Protein AF-A0A820NC25-F1 (afdb_monomer_lite)

Foldseek 3Di:
DDLAQDPQLVVVVVVLLVVLLCQQPPPVNPDDGQDLVNSQVVSACSRVHHGGPSVVSSVSNVVSND

InterPro domains:
  IPR000904 Sec7 domain [PF01369] (3-66)
  IPR000904 Sec7 domain [PS50190] (2-66)
  IPR023394 Sec7, C-terminal domain superfamily [G3DSA:1.10.1000.11] (1-66)
  IPR035999 Sec7 domain superfamily [SSF48425] (3-66)

Structure (mmCIF, N/CA/C/O backbone):
data_AF-A0A820NC25-F1
#
_entry.id   AF-A0A820NC25-F1
#
loop_
_atom_site.group_PDB
_atom_site.id
_atom_site.type_symbol
_atom_site.label_atom_id
_atom_site.label_alt_id
_atom_site.label_comp_id
_atom_site.label_asym_id
_atom_site.label_entity_id
_atom_site.label_seq_id
_atom_site.pdbx_PDB_ins_code
_atom_site.Cartn_x
_atom_site.Cartn_y
_atom_site.Cartn_z
_atom_site.occupancy
_atom_site.B_iso_or_equiv
_atom_site.auth_seq_id
_atom_site.auth_comp_id
_atom_site.auth_asym_id
_atom_site.auth_atom_id
_atom_site.pdbx_PDB_model_num
ATOM 1 N N . LEU A 1 1 ? 2.431 -8.948 -17.522 1.00 49.59 1 LEU A N 1
ATOM 2 C CA . LEU A 1 1 ? 2.592 -7.525 -17.157 1.00 49.59 1 LEU A CA 1
ATOM 3 C C . LEU A 1 1 ? 3.232 -7.496 -15.783 1.00 49.59 1 LEU A C 1
ATOM 5 O O . LEU A 1 1 ? 2.614 -7.980 -14.844 1.00 49.59 1 LEU A O 1
ATOM 9 N N . GLU A 1 2 ? 4.478 -7.040 -15.694 1.00 80.19 2 GLU A N 1
ATOM 10 C CA . GLU A 1 2 ? 5.136 -6.783 -14.409 1.00 80.19 2 GLU A CA 1
ATOM 11 C C . GLU A 1 2 ? 4.521 -5.524 -13.792 1.00 80.19 2 GLU A C 1
ATOM 13 O O . GLU A 1 2 ? 4.493 -4.469 -14.422 1.00 80.19 2 GLU A O 1
ATOM 18 N N . ILE A 1 3 ? 3.957 -5.660 -12.591 1.00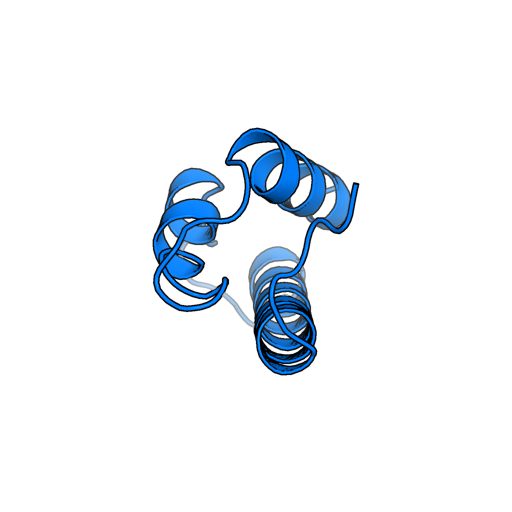 86.19 3 ILE A N 1
ATOM 19 C CA . ILE A 1 3 ? 3.341 -4.550 -11.846 1.00 86.19 3 ILE A CA 1
ATOM 20 C C . ILE A 1 3 ? 4.426 -3.664 -11.212 1.00 86.19 3 ILE A C 1
ATOM 22 O O . ILE A 1 3 ? 4.271 -2.444 -11.131 1.00 86.19 3 ILE A O 1
ATOM 26 N N . PHE A 1 4 ? 5.537 -4.278 -10.802 1.00 94.06 4 PHE A N 1
ATOM 27 C CA . PHE A 1 4 ? 6.674 -3.617 -10.172 1.00 94.06 4 PHE A CA 1
ATOM 28 C C . PHE A 1 4 ? 7.781 -3.371 -11.191 1.00 94.06 4 PHE A C 1
ATOM 30 O O . PHE A 1 4 ? 8.126 -4.258 -11.963 1.00 94.06 4 PHE A O 1
ATOM 37 N N . ALA A 1 5 ? 8.338 -2.166 -11.171 1.00 93.44 5 ALA A N 1
ATOM 38 C CA . ALA A 1 5 ? 9.481 -1.776 -11.984 1.00 93.44 5 ALA A CA 1
ATOM 39 C C . ALA A 1 5 ? 10.802 -2.343 -11.434 1.00 93.44 5 ALA A C 1
ATOM 41 O O . ALA A 1 5 ? 11.743 -2.566 -12.191 1.00 93.44 5 ALA A O 1
ATOM 42 N N . SER A 1 6 ? 10.849 -2.613 -10.126 1.00 94.69 6 SER A N 1
ATOM 43 C CA . SER A 1 6 ? 12.027 -3.101 -9.417 1.00 94.69 6 SER A CA 1
ATOM 44 C C . SER A 1 6 ? 11.640 -3.934 -8.188 1.00 94.69 6 SER A C 1
ATOM 46 O O . SER A 1 6 ? 10.520 -3.847 -7.673 1.00 94.69 6 SER A O 1
ATOM 48 N N . ALA A 1 7 ? 12.580 -4.741 -7.688 1.00 95.44 7 ALA A N 1
ATOM 49 C CA . ALA A 1 7 ? 12.411 -5.456 -6.420 1.00 95.44 7 ALA A CA 1
ATOM 50 C C . ALA A 1 7 ? 12.273 -4.487 -5.230 1.00 95.44 7 ALA A C 1
ATOM 52 O O . ALA A 1 7 ? 11.532 -4.770 -4.287 1.00 95.44 7 ALA A O 1
ATOM 53 N N . ASP A 1 8 ? 12.921 -3.323 -5.308 1.00 95.19 8 ASP A N 1
ATOM 54 C CA . ASP A 1 8 ? 12.831 -2.271 -4.295 1.00 95.19 8 ASP A CA 1
ATOM 55 C C . ASP A 1 8 ? 11.401 -1.727 -4.177 1.00 95.19 8 ASP A C 1
ATOM 57 O O . ASP A 1 8 ? 10.901 -1.557 -3.065 1.00 95.19 8 ASP A O 1
ATOM 61 N N . ALA A 1 9 ? 10.692 -1.548 -5.299 1.00 96.06 9 ALA A N 1
ATOM 62 C CA . ALA A 1 9 ? 9.289 -1.131 -5.292 1.00 96.06 9 ALA A CA 1
ATOM 63 C C . ALA A 1 9 ? 8.388 -2.129 -4.540 1.00 96.06 9 ALA A C 1
ATOM 65 O O . ALA A 1 9 ? 7.536 -1.733 -3.738 1.00 96.06 9 ALA A O 1
ATOM 66 N N . ALA A 1 10 ? 8.600 -3.432 -4.754 1.00 96.12 10 ALA A N 1
ATOM 67 C CA . ALA A 1 10 ? 7.874 -4.482 -4.039 1.00 96.12 10 ALA A CA 1
ATOM 68 C C . ALA A 1 10 ? 8.223 -4.506 -2.541 1.00 96.12 10 ALA A C 1
ATOM 70 O O . ALA A 1 10 ? 7.336 -4.659 -1.700 1.00 96.12 10 ALA A O 1
ATOM 71 N N . TYR A 1 11 ? 9.496 -4.306 -2.194 1.00 96.81 11 TYR A N 1
ATOM 72 C CA . TYR A 1 11 ? 9.963 -4.256 -0.809 1.00 96.81 11 TYR A CA 1
ATOM 73 C C . TYR A 1 11 ? 9.381 -3.060 -0.038 1.00 96.81 11 TYR A C 1
ATOM 75 O O . TYR A 1 11 ? 8.891 -3.216 1.082 1.00 96.81 11 TYR A O 1
ATOM 83 N N . VAL A 1 12 ? 9.351 -1.874 -0.654 1.00 97.12 12 VAL A N 1
ATOM 84 C CA . VAL A 1 12 ? 8.722 -0.674 -0.076 1.00 97.12 12 VAL A CA 1
ATOM 85 C C . VAL A 1 12 ? 7.217 -0.877 0.112 1.00 97.12 12 VAL A C 1
ATOM 87 O O . VAL A 1 12 ? 6.687 -0.551 1.178 1.00 97.12 12 VAL A O 1
ATOM 90 N N . LEU A 1 13 ? 6.527 -1.464 -0.873 1.00 97.88 13 LEU A N 1
ATOM 91 C CA . LEU A 1 13 ? 5.104 -1.783 -0.742 1.00 97.88 13 LEU A CA 1
ATOM 92 C C . LEU A 1 13 ? 4.849 -2.782 0.399 1.00 97.88 13 LEU A C 1
ATOM 94 O O . LEU A 1 13 ? 3.899 -2.610 1.157 1.00 97.88 13 LEU A O 1
ATOM 98 N N . ALA A 1 14 ? 5.702 -3.795 0.576 1.00 97.88 14 ALA A N 1
ATOM 99 C CA . ALA A 1 14 ? 5.558 -4.758 1.667 1.00 97.88 14 ALA A CA 1
ATOM 100 C C . ALA A 1 14 ? 5.615 -4.077 3.048 1.00 97.88 14 ALA A C 1
ATOM 102 O O . ALA A 1 14 ? 4.786 -4.361 3.916 1.00 97.88 14 ALA A O 1
ATOM 103 N N . TYR A 1 15 ? 6.522 -3.115 3.245 1.00 97.81 15 TYR A N 1
ATOM 104 C CA . TYR A 1 15 ? 6.518 -2.305 4.467 1.00 97.81 15 TYR A CA 1
ATOM 105 C C . TYR A 1 15 ? 5.271 -1.446 4.604 1.00 97.81 15 TYR A C 1
ATOM 107 O O . TYR A 1 15 ? 4.731 -1.330 5.705 1.00 97.81 15 TYR A O 1
ATOM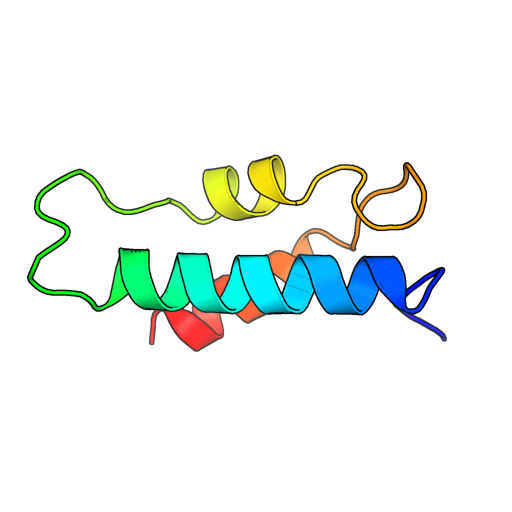 115 N N . SER A 1 16 ? 4.800 -0.845 3.511 1.00 97.94 16 SER A N 1
ATOM 116 C CA . SER A 1 16 ? 3.596 -0.019 3.554 1.00 97.94 16 SER A CA 1
ATOM 117 C C . SER A 1 16 ? 2.360 -0.831 3.943 1.00 97.94 16 SER A C 1
ATOM 119 O O . SER A 1 16 ? 1.534 -0.343 4.712 1.00 97.94 16 SER A O 1
ATOM 121 N N . VAL A 1 17 ? 2.282 -2.091 3.506 1.00 98.12 17 VAL A N 1
ATOM 122 C CA . VAL A 1 17 ? 1.266 -3.064 3.925 1.00 98.12 17 VAL A CA 1
ATOM 123 C C . VAL A 1 17 ? 1.362 -3.362 5.421 1.00 98.12 17 VAL A C 1
ATOM 125 O O . VAL A 1 17 ? 0.358 -3.263 6.119 1.00 98.12 17 VAL A O 1
ATOM 128 N N . ILE A 1 18 ? 2.555 -3.652 5.952 1.00 97.50 18 ILE A N 1
ATOM 129 C CA . ILE A 1 18 ? 2.745 -3.901 7.395 1.00 97.50 18 ILE A CA 1
ATOM 130 C C . ILE A 1 18 ? 2.330 -2.676 8.226 1.00 97.50 18 ILE A C 1
ATOM 132 O O . ILE A 1 18 ? 1.654 -2.812 9.255 1.00 97.50 18 ILE A O 1
ATOM 136 N N . MET A 1 19 ? 2.707 -1.473 7.776 1.00 96.69 19 MET A N 1
ATOM 137 C CA . MET A 1 19 ? 2.311 -0.217 8.416 1.00 96.69 19 MET A CA 1
ATOM 138 C C . MET A 1 19 ? 0.792 -0.035 8.402 1.00 96.69 19 MET A C 1
ATOM 140 O O . MET A 1 19 ? 0.221 0.298 9.439 1.00 96.69 19 MET A O 1
ATOM 144 N N . LEU A 1 20 ? 0.133 -0.299 7.270 1.00 97.94 20 LEU A N 1
ATOM 145 C CA . LEU A 1 20 ? -1.320 -0.197 7.154 1.00 97.94 20 LEU A CA 1
ATOM 146 C C . LEU A 1 20 ? -2.035 -1.207 8.060 1.00 97.94 20 LEU A C 1
ATOM 148 O O . LEU A 1 20 ? -2.943 -0.828 8.793 1.00 97.94 20 LEU A O 1
ATOM 152 N N . THR A 1 21 ? -1.598 -2.467 8.073 1.00 96.31 21 THR A N 1
ATOM 153 C CA . THR A 1 21 ? -2.160 -3.507 8.948 1.00 96.31 21 THR A CA 1
ATOM 154 C C . THR A 1 21 ? -2.059 -3.111 10.417 1.00 96.31 21 THR A C 1
ATOM 156 O O . THR A 1 21 ? -3.021 -3.273 11.170 1.00 96.31 21 THR A O 1
ATOM 159 N N . THR A 1 22 ? -0.908 -2.567 10.823 1.00 95.00 22 THR A N 1
ATOM 160 C CA . THR A 1 22 ? -0.695 -2.085 12.192 1.00 95.00 22 THR A CA 1
ATOM 161 C C . THR A 1 22 ? -1.607 -0.904 12.501 1.00 95.00 22 THR A C 1
ATOM 163 O O . THR A 1 22 ? -2.236 -0.885 13.557 1.00 95.00 22 THR A O 1
ATOM 166 N N . ASP A 1 23 ? -1.705 0.067 11.591 1.00 96.50 23 ASP A N 1
ATOM 167 C CA . ASP A 1 23 ? -2.573 1.227 11.767 1.00 96.50 23 ASP A CA 1
ATOM 168 C C . ASP A 1 23 ? -4.036 0.801 11.942 1.00 96.50 23 ASP A C 1
ATOM 170 O O . ASP A 1 23 ? -4.646 1.148 12.955 1.00 96.50 23 ASP A O 1
ATOM 174 N N . LEU A 1 24 ? -4.570 -0.019 11.032 1.00 96.44 24 LEU A N 1
ATOM 175 C CA . LEU A 1 24 ? -5.988 -0.383 11.001 1.00 96.44 24 LEU A CA 1
ATOM 176 C C . LEU A 1 24 ? -6.417 -1.287 12.168 1.00 96.44 24 LEU A C 1
ATOM 178 O O . LEU A 1 24 ? -7.470 -1.031 12.755 1.00 96.44 24 LEU A O 1
ATOM 182 N N . HIS A 1 25 ? -5.606 -2.273 12.570 1.00 94.62 25 HIS A N 1
ATOM 183 C CA . HIS A 1 25 ? -6.037 -3.307 13.531 1.00 94.62 25 HIS A CA 1
ATOM 184 C C . HIS A 1 25 ? -5.458 -3.180 14.934 1.00 94.62 25 HIS A C 1
ATOM 186 O O . HIS A 1 25 ? -5.973 -3.793 15.870 1.00 94.62 25 HIS A O 1
ATOM 192 N N . SER A 1 26 ? -4.385 -2.410 15.123 1.00 91.88 26 SER A N 1
ATOM 193 C CA . SER A 1 26 ? -3.810 -2.273 16.458 1.00 91.88 26 SER A CA 1
ATOM 194 C C . SER A 1 26 ? -4.738 -1.469 17.368 1.00 91.88 26 SER A C 1
ATOM 196 O O . SER A 1 26 ? -5.086 -0.319 17.072 1.00 91.88 26 SER A O 1
ATOM 198 N N . VAL A 1 27 ? -5.076 -2.051 18.524 1.00 87.62 27 VAL A N 1
ATOM 199 C CA . VAL A 1 27 ? -5.821 -1.385 19.610 1.00 87.62 27 VAL A CA 1
ATOM 200 C C . VAL A 1 27 ? -5.041 -0.217 20.221 1.00 87.62 27 VAL A C 1
ATOM 202 O O . VAL A 1 27 ? -5.632 0.692 20.794 1.00 87.62 27 VAL A O 1
ATOM 205 N N . ASN A 1 28 ? -3.714 -0.207 20.049 1.00 89.25 28 ASN A N 1
ATOM 206 C CA . ASN A 1 28 ? -2.835 0.849 20.551 1.00 89.25 28 ASN A CA 1
ATOM 207 C C . ASN A 1 28 ? -2.834 2.096 19.653 1.00 89.25 28 ASN A C 1
ATOM 209 O O . ASN A 1 28 ? -2.359 3.154 20.064 1.00 89.25 28 ASN A O 1
ATOM 213 N N . VAL A 1 29 ? -3.354 2.002 18.424 1.00 84.38 29 VAL A N 1
ATOM 214 C CA . VAL A 1 29 ? -3.501 3.161 17.538 1.00 84.38 29 VAL A CA 1
ATOM 215 C C . VAL A 1 29 ? -4.842 3.822 17.846 1.00 84.38 29 VAL A C 1
ATOM 217 O O . VAL A 1 29 ? -5.875 3.474 17.278 1.00 84.38 29 VAL A O 1
ATOM 220 N N . ILE A 1 30 ? -4.793 4.776 18.778 1.00 77.50 30 ILE A N 1
ATOM 221 C CA . ILE A 1 30 ? -5.951 5.504 19.336 1.00 77.50 30 ILE A CA 1
ATOM 222 C C . ILE A 1 30 ? -6.305 6.759 18.509 1.00 77.50 30 ILE A C 1
ATOM 224 O O . ILE A 1 30 ? -7.319 7.415 18.736 1.00 77.50 30 ILE A O 1
ATOM 228 N N . LYS A 1 31 ? -5.445 7.129 17.552 1.00 82.94 31 LYS A N 1
ATOM 229 C CA . LYS A 1 31 ? -5.656 8.259 16.636 1.00 82.94 31 LYS A CA 1
ATOM 230 C C . LYS A 1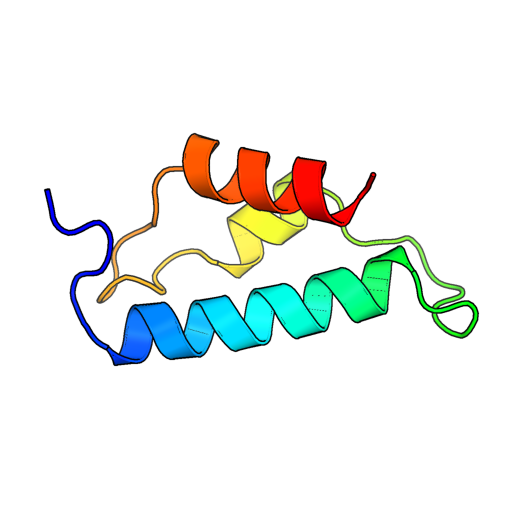 31 ? -6.572 7.862 15.476 1.00 82.94 31 LYS A C 1
ATOM 232 O O . LYS A 1 31 ? -6.882 6.690 15.274 1.00 82.94 31 LYS A O 1
ATOM 237 N N . LYS A 1 32 ? -6.977 8.861 14.685 1.00 90.69 32 LYS A N 1
ATOM 238 C CA . LYS A 1 32 ? -7.706 8.639 13.433 1.00 90.69 32 LYS A CA 1
ATOM 239 C C . LYS A 1 32 ? -6.882 7.724 12.519 1.00 90.69 32 LYS A C 1
ATOM 241 O O . LYS A 1 32 ? -5.760 8.080 12.169 1.00 90.69 32 LYS A O 1
ATOM 246 N N . LYS A 1 33 ? -7.470 6.580 12.165 1.00 93.94 33 LYS A N 1
ATOM 247 C CA . LYS A 1 33 ? -6.899 5.580 11.258 1.00 93.94 33 LYS A CA 1
ATOM 248 C C . LYS A 1 33 ? -6.638 6.171 9.871 1.00 93.94 33 LYS A C 1
ATOM 250 O O . LYS A 1 33 ? -7.371 7.066 9.433 1.00 93.94 33 LYS A O 1
ATOM 255 N N . MET A 1 34 ? -5.625 5.652 9.188 1.00 96.44 34 MET A N 1
ATOM 256 C CA . MET A 1 34 ? -5.268 5.998 7.819 1.00 96.44 34 MET A CA 1
ATOM 257 C C . MET A 1 34 ? -6.444 5.708 6.882 1.00 96.44 34 MET A C 1
ATOM 259 O O . MET A 1 34 ? -6.988 4.602 6.858 1.00 96.44 34 MET A O 1
ATOM 263 N N . THR A 1 35 ? -6.854 6.702 6.097 1.00 97.81 35 THR A N 1
ATOM 264 C CA . THR A 1 35 ? -7.873 6.513 5.057 1.00 97.81 35 THR A CA 1
ATOM 265 C C . THR A 1 35 ? -7.262 5.893 3.802 1.00 97.81 35 THR A C 1
ATOM 267 O O . THR A 1 35 ? -6.048 5.949 3.592 1.00 97.81 35 THR A O 1
ATOM 270 N N . LYS A 1 36 ? -8.104 5.337 2.929 1.00 98.25 36 LYS A N 1
ATOM 271 C CA . LYS A 1 36 ? -7.672 4.779 1.641 1.00 98.25 36 LYS A CA 1
ATOM 272 C C . LYS A 1 36 ? -6.906 5.806 0.807 1.00 98.25 36 LYS A C 1
ATOM 274 O O . LYS A 1 36 ? -5.841 5.515 0.276 1.00 98.25 36 LYS A O 1
ATOM 279 N N . GLU A 1 37 ? -7.404 7.037 0.759 1.00 98.19 37 GLU A N 1
ATOM 280 C CA . GLU A 1 37 ? -6.790 8.138 0.014 1.00 98.19 37 GLU A CA 1
ATOM 281 C C . GLU A 1 37 ? -5.417 8.501 0.592 1.00 98.19 37 GLU A C 1
ATOM 283 O O . GLU A 1 37 ? -4.483 8.805 -0.152 1.00 98.19 37 GLU A O 1
ATOM 288 N N . GLN A 1 38 ? -5.271 8.443 1.921 1.00 98.12 38 GLN A N 1
ATOM 289 C CA . GLN A 1 38 ? -3.985 8.647 2.587 1.00 98.12 38 GLN A CA 1
ATOM 290 C C . GLN A 1 38 ? -3.004 7.518 2.262 1.00 98.12 38 GLN A C 1
ATOM 292 O O . GLN A 1 38 ? -1.848 7.811 1.967 1.00 98.12 38 GLN A O 1
ATOM 297 N N . TYR A 1 39 ? -3.461 6.262 2.248 1.00 98.31 39 TYR A N 1
ATOM 298 C CA . TYR A 1 39 ? -2.635 5.113 1.876 1.00 98.31 39 TYR A CA 1
ATOM 299 C C . TYR A 1 39 ? -2.145 5.202 0.423 1.00 98.31 39 TYR A C 1
ATOM 301 O O . TYR A 1 39 ? -0.952 5.038 0.164 1.00 98.31 39 TYR A O 1
ATOM 309 N N . ILE A 1 40 ? -3.028 5.547 -0.520 1.00 98.31 40 ILE A N 1
ATOM 310 C CA . ILE A 1 40 ? -2.661 5.749 -1.931 1.00 98.31 40 ILE A CA 1
ATOM 311 C C . ILE A 1 40 ? -1.644 6.886 -2.057 1.00 98.31 40 ILE A C 1
ATOM 313 O O . ILE A 1 40 ? -0.604 6.722 -2.691 1.00 98.31 40 ILE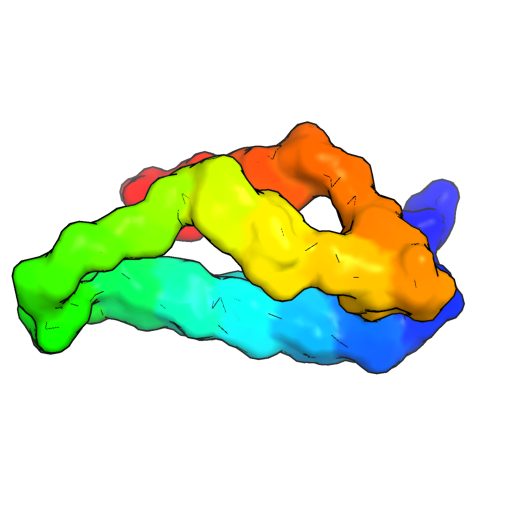 A O 1
ATOM 317 N N . LYS A 1 41 ? -1.894 8.029 -1.403 1.00 98.06 41 LYS A N 1
ATOM 318 C CA . LYS A 1 41 ? -0.976 9.177 -1.425 1.00 98.06 41 LYS A CA 1
ATOM 319 C C . LYS A 1 41 ? 0.394 8.839 -0.831 1.00 98.06 41 LYS A C 1
ATOM 321 O O . LYS A 1 41 ? 1.401 9.318 -1.345 1.00 98.06 41 LYS A O 1
ATOM 326 N N . MET A 1 42 ? 0.432 8.044 0.237 1.00 97.69 42 MET A N 1
ATOM 327 C CA . MET A 1 42 ? 1.667 7.617 0.899 1.00 97.69 42 MET A CA 1
ATOM 328 C C . MET A 1 42 ? 2.542 6.742 -0.010 1.00 97.69 42 MET A C 1
ATOM 330 O O . MET A 1 42 ? 3.760 6.806 0.091 1.00 97.69 42 MET A O 1
ATOM 334 N N . ASN A 1 43 ? 1.936 5.966 -0.912 1.00 97.94 43 ASN A N 1
ATOM 335 C CA . ASN A 1 43 ? 2.634 5.058 -1.827 1.00 97.94 43 ASN A CA 1
ATOM 336 C C . ASN A 1 43 ? 2.923 5.674 -3.212 1.00 97.94 43 ASN A C 1
ATOM 338 O O . ASN A 1 43 ? 3.246 4.950 -4.154 1.00 97.94 43 ASN A O 1
ATOM 342 N N . ARG A 1 44 ? 2.818 6.999 -3.372 1.00 97.25 44 ARG A N 1
ATOM 343 C CA . ARG A 1 44 ? 3.188 7.662 -4.632 1.00 97.25 44 ARG A CA 1
ATOM 344 C C . ARG A 1 44 ? 4.693 7.604 -4.877 1.00 97.25 44 ARG A C 1
ATOM 346 O O . ARG A 1 44 ? 5.486 7.762 -3.953 1.00 97.25 44 ARG A O 1
ATOM 353 N N . GLY A 1 45 ? 5.077 7.406 -6.132 1.00 96.31 45 GLY A N 1
ATOM 354 C CA . GLY A 1 45 ? 6.466 7.397 -6.587 1.00 96.31 45 GLY A CA 1
ATOM 355 C C . GLY A 1 45 ? 7.276 6.150 -6.221 1.00 96.31 45 GLY A C 1
ATOM 356 O O . GLY A 1 45 ? 8.444 6.077 -6.600 1.00 96.31 45 GLY A O 1
ATOM 357 N N . ILE A 1 46 ? 6.699 5.165 -5.520 1.00 96.25 46 ILE A N 1
ATOM 358 C CA . ILE A 1 46 ? 7.453 3.989 -5.048 1.00 96.25 46 ILE A CA 1
ATOM 359 C C . ILE A 1 46 ? 7.860 3.034 -6.178 1.00 96.25 46 ILE A C 1
ATOM 361 O O . ILE A 1 46 ? 8.681 2.152 -5.958 1.00 96.25 46 ILE A O 1
ATOM 365 N N . ASN A 1 47 ? 7.291 3.190 -7.377 1.00 95.88 47 ASN A N 1
ATOM 366 C CA . ASN A 1 47 ? 7.517 2.311 -8.521 1.00 95.88 47 ASN A CA 1
ATOM 367 C C . ASN A 1 47 ? 8.532 2.922 -9.505 1.00 95.88 47 ASN A C 1
ATOM 369 O O . ASN A 1 47 ? 8.187 3.250 -10.644 1.00 95.88 47 ASN A O 1
ATOM 373 N N . ASP A 1 48 ? 9.766 3.137 -9.039 1.00 93.00 48 ASP A N 1
ATOM 374 C CA . ASP A 1 48 ? 10.843 3.850 -9.746 1.00 93.00 48 ASP A CA 1
ATOM 375 C C . ASP A 1 48 ? 10.424 5.261 -10.199 1.00 93.00 48 ASP A C 1
ATOM 377 O O . ASP A 1 48 ? 10.417 5.593 -11.384 1.00 93.00 48 ASP A O 1
ATOM 381 N N . SER A 1 49 ? 10.035 6.108 -9.240 1.00 92.75 49 SER A N 1
ATOM 382 C CA . SER A 1 49 ? 9.516 7.471 -9.475 1.00 92.75 49 SER A CA 1
ATOM 383 C C . SER A 1 49 ? 8.177 7.532 -10.223 1.00 92.75 49 SER A C 1
ATOM 385 O O . SER A 1 49 ? 7.725 8.615 -10.597 1.00 92.75 49 SER A O 1
ATOM 387 N N . ARG A 1 50 ? 7.514 6.386 -10.416 1.00 93.81 50 ARG A N 1
ATOM 388 C CA . ARG A 1 50 ? 6.135 6.282 -10.907 1.00 93.81 50 ARG A CA 1
ATOM 389 C C . ARG A 1 50 ? 5.212 5.775 -9.808 1.00 93.81 50 ARG A C 1
ATOM 391 O O . ARG A 1 50 ? 5.654 5.256 -8.781 1.00 93.81 50 ARG A O 1
ATOM 398 N N . ASP A 1 51 ? 3.919 5.889 -10.063 1.00 96.00 51 ASP A N 1
ATOM 399 C CA . ASP A 1 51 ? 2.883 5.386 -9.172 1.0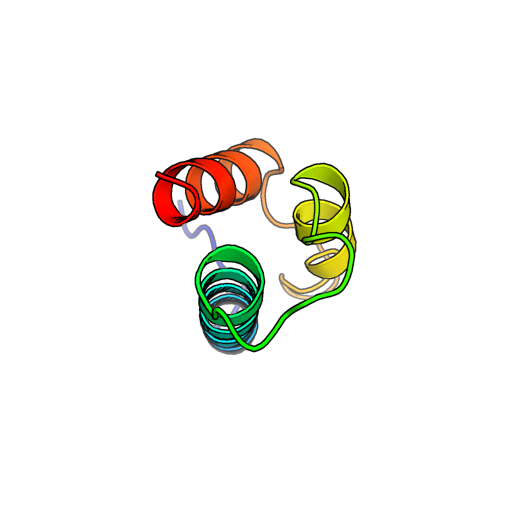0 96.00 51 ASP A CA 1
ATOM 400 C C . ASP A 1 51 ? 2.502 3.944 -9.532 1.00 96.00 51 ASP A C 1
ATOM 402 O O . ASP A 1 51 ? 2.511 3.544 -10.702 1.00 96.00 51 ASP A O 1
ATOM 406 N N . LEU A 1 52 ? 2.146 3.156 -8.517 1.00 96.50 52 LEU A N 1
ATOM 407 C CA . LEU A 1 52 ? 1.364 1.941 -8.733 1.00 96.50 52 LEU A CA 1
ATOM 408 C C . LEU A 1 52 ? -0.082 2.325 -9.093 1.00 96.50 52 LEU A C 1
ATOM 410 O O . LEU A 1 52 ? -0.548 3.385 -8.666 1.00 96.50 52 LEU A O 1
ATOM 414 N N . PRO A 1 53 ? -0.824 1.479 -9.833 1.00 96.75 53 PRO A N 1
ATOM 415 C CA . PRO A 1 53 ? -2.221 1.759 -10.148 1.00 96.75 53 PRO A CA 1
ATOM 416 C C . PRO A 1 53 ? -3.046 2.019 -8.879 1.00 96.75 53 PRO A C 1
ATOM 418 O O . PRO A 1 53 ? -3.015 1.220 -7.941 1.00 96.75 53 PRO A O 1
ATOM 421 N N . GLU A 1 54 ? -3.824 3.103 -8.851 1.00 96.94 54 GLU A N 1
ATOM 422 C CA . GLU A 1 54 ? -4.625 3.454 -7.668 1.00 96.94 54 GLU A CA 1
ATOM 423 C C . GLU A 1 54 ? -5.639 2.359 -7.310 1.00 96.94 54 GLU A C 1
ATOM 425 O O . GLU A 1 54 ? -5.872 2.096 -6.132 1.00 96.94 54 GLU A O 1
ATOM 430 N N . GLU A 1 55 ? -6.200 1.667 -8.307 1.00 97.12 55 GLU A N 1
ATOM 431 C CA . GLU A 1 55 ? -7.102 0.529 -8.088 1.00 97.12 55 GLU A CA 1
ATOM 432 C C . GLU A 1 55 ? -6.389 -0.634 -7.381 1.00 97.12 55 GLU A C 1
ATOM 434 O O . GLU A 1 55 ? -6.971 -1.285 -6.516 1.00 97.12 55 GLU A O 1
ATOM 439 N N . PHE A 1 56 ? -5.115 -0.875 -7.702 1.00 96.94 56 PHE A N 1
ATOM 440 C CA . PHE A 1 56 ? -4.320 -1.922 -7.064 1.00 96.94 56 PHE A CA 1
ATOM 441 C C . PHE A 1 56 ? -4.089 -1.607 -5.580 1.00 96.94 56 PHE A C 1
ATOM 443 O O . PHE A 1 56 ? -4.370 -2.436 -4.719 1.00 96.94 56 PHE A O 1
ATOM 450 N N . LEU A 1 57 ? -3.682 -0.373 -5.270 1.00 98.06 57 LEU A N 1
ATOM 451 C CA . LEU A 1 57 ? -3.522 0.094 -3.889 1.00 98.06 57 LEU A CA 1
ATOM 452 C C . LEU A 1 57 ? -4.859 0.147 -3.129 1.00 98.06 57 LEU A C 1
ATOM 454 O O . LEU A 1 57 ? -4.904 -0.139 -1.934 1.00 98.06 57 LEU A O 1
ATOM 458 N N . SER A 1 58 ? -5.952 0.478 -3.821 1.00 98.06 58 SER A N 1
ATOM 459 C CA . SER A 1 58 ? -7.303 0.485 -3.251 1.00 98.06 58 SER A CA 1
ATOM 460 C C . SER A 1 58 ? -7.747 -0.910 -2.829 1.00 98.06 58 SER A C 1
ATOM 462 O O . SER A 1 58 ? -8.270 -1.059 -1.727 1.00 98.06 58 SER A O 1
ATOM 464 N N . LYS A 1 59 ? -7.502 -1.924 -3.671 1.00 98.12 59 LYS A N 1
ATOM 465 C CA . LYS A 1 59 ? -7.810 -3.328 -3.360 1.00 98.12 59 LYS A CA 1
ATOM 466 C C . LYS A 1 59 ? -7.028 -3.815 -2.148 1.00 98.12 59 LYS A C 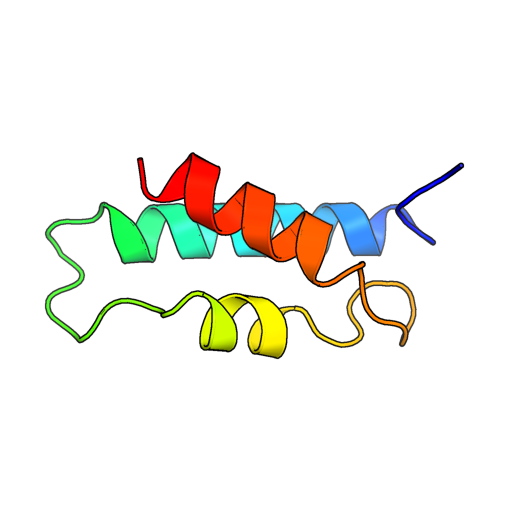1
ATOM 468 O O . LYS A 1 59 ? -7.638 -4.356 -1.238 1.00 98.12 59 LYS A O 1
ATOM 473 N N . ILE A 1 60 ? -5.726 -3.530 -2.085 1.00 98.06 60 ILE A N 1
ATOM 474 C CA . ILE A 1 60 ? -4.895 -3.857 -0.914 1.00 98.06 60 ILE A CA 1
ATOM 475 C C . ILE A 1 60 ? -5.470 -3.223 0.358 1.00 98.06 60 ILE A C 1
ATOM 477 O O . ILE A 1 60 ? -5.585 -3.889 1.384 1.00 98.06 60 ILE A O 1
ATOM 481 N N . TYR A 1 61 ? -5.852 -1.943 0.301 1.00 98.62 61 TYR A N 1
ATOM 482 C CA . TYR A 1 61 ? -6.434 -1.267 1.458 1.00 98.62 61 TYR A CA 1
ATOM 483 C C . TYR A 1 61 ? -7.742 -1.921 1.913 1.00 98.62 61 TYR A C 1
ATOM 485 O O . TYR A 1 61 ? -7.932 -2.136 3.108 1.00 98.62 61 TYR A O 1
ATOM 493 N N . ASP A 1 62 ? -8.641 -2.219 0.973 1.00 98.38 62 ASP A N 1
ATOM 494 C CA . ASP A 1 62 ? -9.927 -2.845 1.281 1.00 98.38 62 ASP A CA 1
ATOM 495 C C . ASP A 1 62 ? -9.749 -4.263 1.829 1.00 98.38 62 ASP A C 1
ATOM 497 O O . ASP A 1 62 ? -10.418 -4.619 2.793 1.00 98.38 62 ASP A O 1
ATOM 501 N N . GLU A 1 63 ? -8.825 -5.048 1.270 1.00 97.94 63 GLU A N 1
ATOM 502 C CA . GLU A 1 63 ? -8.498 -6.393 1.752 1.00 97.94 63 GLU A CA 1
ATOM 503 C C . GLU A 1 63 ? -7.934 -6.380 3.169 1.00 97.94 63 GLU A C 1
ATOM 505 O O . GLU A 1 63 ? -8.345 -7.198 3.982 1.00 97.94 63 GLU A O 1
ATOM 510 N N . ILE A 1 64 ? -7.029 -5.450 3.480 1.00 97.38 64 ILE A N 1
ATOM 511 C CA . ILE A 1 64 ? -6.460 -5.346 4.826 1.00 97.38 64 ILE A CA 1
ATOM 512 C C . ILE A 1 64 ? -7.516 -4.849 5.806 1.00 97.38 64 ILE A C 1
ATOM 514 O O . ILE A 1 64 ? -7.546 -5.325 6.923 1.00 97.38 64 ILE A O 1
ATOM 518 N N . LYS A 1 65 ? -8.376 -3.899 5.431 1.00 96.44 65 LYS A N 1
ATOM 519 C CA . LYS A 1 65 ? -9.374 -3.332 6.349 1.00 96.44 65 LYS A CA 1
ATOM 520 C C . LYS A 1 65 ? -10.444 -4.334 6.815 1.00 96.44 65 LYS A C 1
ATOM 522 O O . LYS A 1 65 ? -11.052 -4.088 7.860 1.00 96.44 65 LYS A O 1
ATOM 527 N N . ASN A 1 66 ? -10.734 -5.357 6.010 1.00 91.75 66 ASN A N 1
ATOM 528 C CA . ASN A 1 66 ? -11.758 -6.371 6.285 1.00 91.75 66 ASN A CA 1
ATOM 529 C C . ASN A 1 66 ? -11.288 -7.395 7.322 1.00 91.75 66 ASN A C 1
ATOM 531 O O . ASN A 1 66 ? -12.135 -7.772 8.163 1.00 91.75 66 ASN A O 1
#

Radius of gyration: 12.11 Å; chains: 1; bounding box: 25×17×38 Å

Sequence (66 aa):
LEIFASADAAYVLAYSVIMLTTDLHSVNVIKKKMTKEQYIKMNRGINDSRDLPEEFLSKIYDEIKN

pLDDT: mean 94.41, std 7.08, range [49.59, 98.62]

Secondary structure (DSSP, 8-state):
--S-SSHHHHHHHHHHHHHHHHHHH-TT--SPPPPHHHHHHHTTTTBTTBPPPHHHHHHHHHHHH-

Organism: NCBI:txid433720